Protein AF-A0A8H9GTX1-F1 (afdb_monomer_lite)

Organism: NCBI:txid1452751

Sequence (157 aa):
MTPTDLLTTLVTELGWNLAVWLPTLLISLLFIRAVLGVRVRELVTEIEQHQTAAIGAVFFWVSLGFSLLLSRTIATPVPTDGTWAEAFTWLAVAVVVTLLLFTLGVLVVFGTLARRQGEGVLRYIRREMREEHNLALSFIMGALFLVPAVVTYHVTL

Structure (mmCIF, N/CA/C/O backbone):
data_AF-A0A8H9GTX1-F1
#
_entry.id   AF-A0A8H9GTX1-F1
#
loop_
_atom_site.group_PDB
_atom_site.id
_atom_site.type_symbol
_atom_site.label_atom_id
_atom_site.label_alt_id
_atom_site.label_comp_id
_atom_site.label_asym_id
_atom_site.label_entity_id
_atom_site.label_seq_id
_atom_site.pdbx_PDB_ins_code
_atom_site.Cartn_x
_atom_site.Cartn_y
_atom_site.Cartn_z
_atom_site.occupancy
_atom_site.B_iso_or_equiv
_atom_site.auth_seq_id
_atom_site.auth_comp_id
_atom_site.auth_asym_id
_atom_site.auth_atom_id
_atom_site.pdbx_PDB_model_num
ATOM 1 N N . MET A 1 1 ? 11.555 -3.407 -27.983 1.00 55.78 1 MET A N 1
ATOM 2 C CA . MET A 1 1 ? 11.117 -4.439 -27.021 1.00 55.78 1 MET A CA 1
ATOM 3 C C . MET A 1 1 ? 10.374 -5.525 -27.762 1.00 55.78 1 MET A C 1
ATOM 5 O O . MET A 1 1 ? 9.420 -5.214 -28.469 1.00 55.78 1 MET A O 1
ATOM 9 N N . THR A 1 2 ? 10.806 -6.773 -27.624 1.00 66.50 2 THR A N 1
ATOM 10 C CA . THR A 1 2 ? 9.985 -7.912 -28.040 1.00 66.50 2 THR A CA 1
ATOM 11 C C . THR A 1 2 ? 8.939 -8.222 -26.955 1.00 66.50 2 THR A C 1
ATOM 13 O O . THR A 1 2 ? 9.139 -7.856 -25.796 1.00 66.50 2 THR A O 1
ATOM 16 N N . PRO A 1 3 ? 7.813 -8.883 -27.280 1.00 60.31 3 PRO A N 1
ATOM 17 C CA . PRO A 1 3 ? 6.807 -9.276 -26.284 1.00 60.31 3 PRO A CA 1
ATOM 18 C C . PRO A 1 3 ? 7.381 -10.155 -25.163 1.00 60.31 3 PRO A C 1
ATOM 20 O O . PRO A 1 3 ? 6.942 -10.085 -24.018 1.00 60.31 3 PRO A O 1
ATOM 23 N N . THR A 1 4 ? 8.389 -10.961 -25.497 1.00 67.50 4 THR A N 1
ATOM 24 C CA . THR A 1 4 ? 9.163 -11.789 -24.570 1.00 67.50 4 THR A CA 1
ATOM 25 C C . THR A 1 4 ? 9.941 -10.958 -23.555 1.00 67.50 4 THR A C 1
ATOM 27 O O . THR A 1 4 ? 9.898 -11.298 -22.378 1.00 67.50 4 THR A O 1
ATOM 30 N N . ASP A 1 5 ? 10.560 -9.849 -23.974 1.00 69.94 5 ASP A N 1
ATOM 31 C CA . ASP A 1 5 ? 11.280 -8.941 -23.064 1.00 69.94 5 ASP A CA 1
ATOM 32 C C . ASP A 1 5 ? 10.318 -8.256 -22.087 1.00 69.94 5 ASP A C 1
ATOM 34 O O . ASP A 1 5 ? 10.620 -8.071 -20.916 1.00 69.94 5 ASP A O 1
ATOM 38 N N . LEU A 1 6 ? 9.118 -7.911 -22.556 1.00 70.25 6 LEU A N 1
ATOM 39 C CA . LEU A 1 6 ? 8.107 -7.272 -21.717 1.00 70.25 6 LEU A CA 1
ATOM 40 C C . LEU A 1 6 ? 7.574 -8.241 -20.652 1.00 70.25 6 LEU A C 1
ATOM 42 O O . LEU A 1 6 ? 7.423 -7.869 -19.489 1.00 70.25 6 LEU A O 1
ATOM 46 N N . LEU A 1 7 ? 7.311 -9.495 -21.030 1.00 77.50 7 LEU A N 1
ATOM 47 C CA . LEU A 1 7 ? 6.831 -10.513 -20.097 1.00 77.50 7 LEU A CA 1
ATOM 48 C C . LEU A 1 7 ? 7.885 -10.861 -19.039 1.00 77.50 7 LEU A C 1
ATOM 50 O O . LEU A 1 7 ? 7.541 -10.984 -17.863 1.00 77.50 7 LEU A O 1
ATOM 54 N N . THR A 1 8 ? 9.159 -10.986 -19.420 1.00 78.94 8 THR A N 1
ATOM 55 C CA . THR A 1 8 ? 10.239 -11.234 -18.455 1.00 78.94 8 THR A CA 1
ATOM 56 C C . THR A 1 8 ? 10.420 -10.057 -17.500 1.00 78.94 8 THR A C 1
ATOM 58 O O . THR A 1 8 ? 10.555 -10.292 -16.297 1.00 78.94 8 THR A O 1
ATOM 61 N N . THR A 1 9 ? 10.329 -8.808 -17.976 1.00 75.69 9 THR A N 1
ATOM 62 C CA . THR A 1 9 ? 10.342 -7.618 -17.109 1.00 75.69 9 THR A CA 1
ATOM 63 C C . THR A 1 9 ? 9.185 -7.646 -16.113 1.00 75.69 9 THR A C 1
ATOM 65 O O . THR A 1 9 ? 9.425 -7.539 -14.916 1.00 75.69 9 THR A O 1
ATOM 68 N N . LEU A 1 10 ? 7.945 -7.879 -16.558 1.00 77.44 10 LEU A N 1
ATOM 69 C CA . LEU A 1 10 ? 6.784 -7.913 -15.657 1.00 77.44 10 LEU A CA 1
ATOM 70 C C . LEU A 1 10 ? 6.889 -9.002 -14.580 1.00 77.44 10 LEU A C 1
ATOM 72 O O . LEU A 1 10 ? 6.546 -8.763 -13.423 1.00 77.44 10 LEU A O 1
ATOM 76 N N . VAL A 1 11 ? 7.362 -10.198 -14.943 1.00 82.81 11 VAL A N 1
ATOM 77 C CA . VAL A 1 11 ? 7.564 -11.293 -13.980 1.00 82.81 11 VAL A CA 1
ATOM 78 C C . VAL A 1 11 ? 8.671 -10.947 -12.983 1.00 82.81 11 VAL A C 1
ATOM 80 O O . VAL A 1 11 ? 8.527 -11.227 -11.793 1.00 82.81 11 VAL A O 1
ATOM 83 N N . THR A 1 12 ? 9.745 -10.308 -13.448 1.00 82.00 12 THR A N 1
ATOM 84 C CA . THR A 1 12 ? 10.863 -9.870 -12.599 1.00 82.00 12 THR A CA 1
ATOM 85 C C . THR A 1 12 ? 10.414 -8.797 -11.610 1.00 82.00 12 THR A C 1
ATOM 87 O O . THR A 1 12 ? 10.668 -8.922 -10.413 1.00 82.00 12 THR A O 1
ATOM 90 N N . GLU A 1 13 ? 9.664 -7.802 -12.082 1.00 80.56 13 GLU A N 1
ATOM 91 C CA . GLU A 1 13 ? 9.063 -6.752 -11.255 1.00 80.56 13 GLU A CA 1
ATOM 92 C C . GLU A 1 13 ? 8.147 -7.329 -10.181 1.00 80.56 13 GLU A C 1
ATOM 94 O O . GLU A 1 13 ? 8.272 -7.005 -8.999 1.00 80.56 13 GLU A O 1
ATOM 99 N N . LEU A 1 14 ? 7.249 -8.237 -10.569 1.00 84.50 14 LEU A N 1
ATOM 100 C CA . LEU A 1 14 ? 6.346 -8.890 -9.629 1.00 84.50 14 LEU A CA 1
ATOM 101 C C . LEU A 1 14 ? 7.121 -9.705 -8.586 1.00 84.50 14 LEU A C 1
ATOM 103 O O . LEU A 1 14 ? 6.805 -9.637 -7.398 1.00 84.50 14 LEU A O 1
ATOM 107 N N . GLY A 1 15 ? 8.143 -10.447 -9.018 1.00 85.81 15 GLY A N 1
ATOM 108 C CA . GLY A 1 15 ? 9.003 -11.238 -8.141 1.00 85.81 15 GLY A CA 1
ATOM 109 C C . GLY A 1 15 ? 9.692 -10.382 -7.081 1.00 85.81 15 GLY A C 1
ATOM 110 O O . GLY A 1 15 ? 9.609 -10.698 -5.893 1.00 85.81 15 GLY A O 1
ATOM 111 N N . TRP A 1 16 ? 10.300 -9.264 -7.483 1.00 84.69 16 TRP A N 1
ATOM 112 C CA . TRP A 1 16 ? 10.975 -8.354 -6.555 1.00 84.69 16 TRP A CA 1
ATOM 113 C C . TRP A 1 16 ? 10.010 -7.620 -5.627 1.00 84.69 16 TRP A C 1
ATOM 115 O O . TRP A 1 16 ? 10.271 -7.518 -4.428 1.00 84.69 16 TRP A O 1
ATOM 125 N N . ASN A 1 17 ? 8.863 -7.173 -6.137 1.00 87.31 17 ASN A N 1
ATOM 126 C CA . ASN A 1 17 ? 7.834 -6.550 -5.308 1.00 87.31 17 ASN A CA 1
ATOM 127 C C . ASN A 1 17 ? 7.312 -7.512 -4.237 1.00 87.31 17 ASN A C 1
ATOM 129 O O . ASN A 1 17 ? 7.214 -7.141 -3.068 1.00 87.31 17 ASN A O 1
ATOM 133 N N . LEU A 1 18 ? 7.052 -8.773 -4.597 1.00 87.31 18 LEU A N 1
ATOM 134 C CA . LEU A 1 18 ? 6.673 -9.811 -3.636 1.00 87.31 18 LEU A CA 1
ATOM 135 C C . LEU A 1 18 ? 7.800 -10.113 -2.641 1.00 87.31 18 LEU A C 1
ATOM 137 O O . LEU A 1 18 ? 7.524 -10.295 -1.453 1.00 87.31 18 LEU A O 1
ATOM 141 N N . ALA A 1 19 ? 9.056 -10.117 -3.096 1.00 86.81 19 ALA A N 1
ATOM 142 C CA . ALA A 1 19 ? 10.223 -10.304 -2.240 1.00 86.81 19 ALA A CA 1
ATOM 143 C C . ALA A 1 19 ? 10.410 -9.171 -1.218 1.00 86.81 19 ALA A C 1
ATOM 145 O O . ALA A 1 19 ? 10.997 -9.413 -0.169 1.00 86.81 19 ALA A O 1
ATOM 146 N N . VAL A 1 20 ? 9.886 -7.966 -1.470 1.00 86.94 20 VAL A N 1
ATOM 147 C CA . VAL A 1 20 ? 9.851 -6.867 -0.488 1.00 86.94 20 VAL A CA 1
ATOM 148 C C . VAL A 1 20 ? 8.587 -6.926 0.375 1.00 86.94 20 VAL A C 1
ATOM 150 O O . VAL A 1 20 ? 8.659 -6.813 1.603 1.00 86.94 20 VAL A O 1
ATOM 153 N N . TRP A 1 21 ? 7.415 -7.119 -0.235 1.00 89.19 21 TRP A N 1
ATOM 154 C CA . TRP A 1 21 ? 6.133 -7.106 0.471 1.00 89.19 21 TRP A CA 1
ATOM 155 C C . TRP A 1 21 ? 5.982 -8.250 1.467 1.00 89.19 21 TRP A C 1
ATOM 157 O O . TRP A 1 21 ? 5.459 -8.026 2.558 1.00 89.19 21 TRP A O 1
ATOM 167 N N . LEU A 1 22 ? 6.442 -9.458 1.135 1.00 90.88 22 LEU A N 1
ATOM 168 C CA . LEU A 1 22 ? 6.277 -10.609 2.018 1.00 90.88 22 LEU A CA 1
ATOM 169 C C . LEU A 1 22 ? 7.089 -10.458 3.320 1.00 90.88 22 LEU A C 1
ATOM 171 O O . LEU A 1 22 ? 6.483 -10.559 4.391 1.00 90.88 22 LEU A O 1
ATOM 175 N N . PRO A 1 23 ? 8.400 -10.144 3.297 1.00 90.12 23 PRO A N 1
ATOM 176 C CA . PRO A 1 23 ? 9.141 -9.837 4.519 1.00 90.12 23 PRO A CA 1
ATOM 177 C C . PRO A 1 23 ? 8.577 -8.630 5.261 1.00 90.12 23 PRO A C 1
ATOM 179 O O . PRO A 1 23 ? 8.493 -8.668 6.487 1.00 90.12 23 PRO A O 1
ATOM 182 N N . THR A 1 24 ? 8.134 -7.595 4.536 1.00 92.25 24 THR A N 1
ATOM 183 C CA . THR A 1 24 ? 7.493 -6.425 5.148 1.00 92.25 24 THR A CA 1
ATOM 184 C C . THR A 1 24 ? 6.286 -6.840 5.975 1.00 92.25 24 THR A C 1
ATOM 186 O O . THR A 1 24 ? 6.221 -6.536 7.162 1.00 92.25 24 THR A O 1
ATOM 189 N N . LEU A 1 25 ? 5.364 -7.605 5.387 1.00 92.31 25 LEU A N 1
ATOM 190 C CA . LEU A 1 25 ? 4.184 -8.110 6.079 1.00 92.31 25 LEU A CA 1
ATOM 191 C C . LEU A 1 25 ? 4.580 -8.925 7.317 1.00 92.31 25 LEU A C 1
ATOM 193 O O . LEU A 1 25 ? 4.087 -8.660 8.410 1.00 92.31 25 LEU A O 1
ATOM 197 N N . LEU A 1 26 ? 5.484 -9.895 7.166 1.00 94.12 26 LEU A N 1
ATOM 198 C CA . LEU A 1 26 ? 5.867 -10.798 8.253 1.00 94.12 26 LEU A CA 1
ATOM 199 C C . LEU A 1 26 ? 6.541 -10.061 9.417 1.00 94.12 26 LEU A C 1
ATOM 201 O O . LEU A 1 26 ? 6.164 -10.275 10.572 1.00 94.12 26 LEU A O 1
ATOM 205 N N . ILE A 1 27 ? 7.500 -9.177 9.130 1.00 94.50 27 ILE A N 1
ATOM 206 C CA . ILE A 1 27 ? 8.205 -8.412 10.164 1.00 94.50 27 ILE A CA 1
ATOM 207 C C . ILE A 1 27 ? 7.281 -7.385 10.809 1.00 94.50 27 ILE A C 1
ATOM 209 O O . ILE A 1 27 ? 7.292 -7.271 12.032 1.00 94.50 27 ILE A O 1
ATOM 213 N N . SER A 1 28 ? 6.448 -6.680 10.041 1.00 94.56 28 SER A N 1
ATOM 214 C CA . SER A 1 28 ? 5.481 -5.743 10.615 1.00 94.56 28 SER A CA 1
ATOM 215 C C . SER A 1 28 ? 4.518 -6.455 11.562 1.00 94.56 28 SER A C 1
ATOM 217 O O . SER A 1 28 ? 4.329 -5.996 12.685 1.00 94.56 28 SER A O 1
ATOM 219 N N . LEU A 1 29 ? 3.969 -7.610 11.170 1.00 95.12 29 LEU A N 1
ATOM 220 C CA . LEU A 1 29 ? 3.089 -8.402 12.035 1.00 95.12 29 LEU A CA 1
ATOM 221 C C . LEU A 1 29 ? 3.806 -8.893 13.298 1.00 95.12 29 LEU A C 1
ATOM 223 O O . LEU A 1 29 ? 3.233 -8.840 14.389 1.00 95.12 29 LEU A O 1
ATOM 227 N N . LEU A 1 30 ? 5.054 -9.352 13.166 1.00 94.88 30 LEU A N 1
ATOM 228 C CA . LEU A 1 30 ? 5.874 -9.760 14.304 1.00 94.88 30 LEU A CA 1
ATOM 229 C C . LEU A 1 30 ? 6.116 -8.586 15.257 1.00 94.88 30 LEU A C 1
ATOM 231 O O . LEU A 1 30 ? 5.925 -8.737 16.461 1.00 94.88 30 LEU A O 1
ATOM 235 N N . PHE A 1 31 ? 6.491 -7.423 14.725 1.00 94.44 31 PHE A N 1
ATOM 236 C CA . PHE A 1 31 ? 6.755 -6.217 15.501 1.00 94.44 31 PHE A CA 1
ATOM 237 C C . PHE A 1 31 ? 5.497 -5.724 16.214 1.00 94.44 31 PHE A C 1
ATOM 239 O O . PHE A 1 31 ? 5.529 -5.484 17.417 1.00 94.44 31 PHE A O 1
ATOM 246 N N . ILE A 1 32 ? 4.366 -5.636 15.510 1.00 94.75 32 ILE A N 1
ATOM 247 C CA . ILE A 1 32 ? 3.085 -5.223 16.096 1.00 94.75 32 ILE A CA 1
ATOM 248 C C . ILE A 1 32 ? 2.700 -6.165 17.242 1.00 94.75 32 ILE A C 1
ATOM 250 O O . ILE A 1 32 ? 2.327 -5.709 18.321 1.00 94.75 32 ILE A O 1
ATOM 254 N N . ARG A 1 33 ? 2.868 -7.478 17.059 1.00 94.62 33 ARG A N 1
ATOM 255 C CA . ARG A 1 33 ? 2.593 -8.451 18.118 1.00 94.62 33 ARG A CA 1
ATOM 256 C C . ARG A 1 33 ? 3.557 -8.325 19.299 1.00 94.62 33 ARG A C 1
ATOM 258 O O . ARG A 1 33 ? 3.117 -8.395 20.441 1.00 94.62 33 ARG A O 1
ATOM 265 N N . ALA A 1 34 ? 4.855 -8.220 19.034 1.00 93.75 34 ALA A N 1
ATOM 266 C CA . ALA A 1 34 ? 5.889 -8.266 20.064 1.00 93.75 34 ALA A CA 1
ATOM 267 C C . ALA A 1 34 ? 5.999 -6.956 20.855 1.00 93.75 34 ALA A C 1
ATOM 269 O O . ALA A 1 34 ? 6.240 -6.992 22.056 1.00 93.75 34 ALA A O 1
ATOM 270 N N . VAL A 1 35 ? 5.826 -5.816 20.183 1.00 94.50 35 VAL A N 1
ATOM 271 C CA . VAL A 1 35 ? 6.060 -4.481 20.749 1.00 94.50 35 VAL A CA 1
ATOM 272 C C . VAL A 1 35 ? 4.754 -3.801 21.138 1.00 94.50 35 VAL A C 1
ATOM 274 O O . VAL A 1 35 ? 4.665 -3.242 22.225 1.00 94.50 35 VAL A O 1
ATOM 277 N N . LEU A 1 36 ? 3.732 -3.861 20.278 1.00 91.31 36 LEU A N 1
ATOM 278 C CA . LEU A 1 36 ? 2.440 -3.217 20.549 1.00 91.31 36 LEU A CA 1
ATOM 279 C C . LEU A 1 36 ? 1.455 -4.153 21.266 1.00 91.31 36 LEU A C 1
ATOM 281 O O . LEU A 1 36 ? 0.406 -3.707 21.713 1.00 91.31 36 LEU A O 1
ATOM 285 N N . GLY A 1 37 ? 1.767 -5.450 21.371 1.00 92.69 37 GLY A N 1
ATOM 286 C CA . GLY A 1 37 ? 0.917 -6.440 22.039 1.00 92.69 37 GLY A CA 1
ATOM 287 C C . GLY A 1 37 ? -0.374 -6.787 21.289 1.00 92.69 37 GLY A C 1
ATOM 288 O O . GLY A 1 37 ? -1.178 -7.571 21.793 1.00 92.69 37 GLY A O 1
ATOM 289 N N . VAL A 1 38 ? -0.573 -6.250 20.082 1.00 92.69 38 VAL A N 1
ATOM 290 C CA . VAL A 1 38 ? -1.804 -6.419 19.300 1.00 92.69 38 VAL A CA 1
ATOM 291 C C . VAL A 1 38 ? -1.800 -7.775 18.601 1.00 92.69 38 VAL A C 1
ATOM 293 O O . VAL A 1 38 ? -0.851 -8.149 17.902 1.00 92.69 38 VAL A O 1
ATOM 296 N N . ARG A 1 39 ? -2.885 -8.540 18.755 1.00 91.38 39 ARG A N 1
ATOM 297 C CA . ARG A 1 39 ? -3.026 -9.829 18.067 1.00 91.38 39 ARG A CA 1
ATOM 298 C C . ARG A 1 39 ? -3.444 -9.618 16.618 1.00 91.38 39 ARG A C 1
ATOM 300 O O . ARG A 1 39 ? -4.222 -8.731 16.297 1.00 91.38 39 ARG A O 1
ATOM 307 N N . VAL A 1 40 ? -3.046 -10.538 15.738 1.00 86.50 40 VAL A N 1
ATOM 308 C CA . VAL A 1 40 ? -3.416 -10.486 14.307 1.00 86.50 40 VAL A CA 1
ATOM 309 C C . VAL A 1 40 ? -4.936 -10.440 14.091 1.00 86.50 40 VAL A C 1
ATOM 311 O O . VAL A 1 40 ? -5.414 -9.823 13.146 1.00 86.50 40 VAL A O 1
ATOM 314 N N . ARG A 1 41 ? -5.711 -11.064 14.988 1.00 88.50 41 ARG A N 1
ATOM 315 C CA . ARG A 1 41 ? -7.182 -11.048 14.938 1.00 88.50 41 ARG A CA 1
ATOM 316 C C . ARG A 1 41 ? -7.781 -9.674 15.259 1.00 88.50 41 ARG A C 1
ATOM 318 O O . ARG A 1 41 ? -8.859 -9.375 14.763 1.00 88.50 41 ARG A O 1
ATOM 325 N N . GLU A 1 42 ? -7.082 -8.871 16.056 1.00 91.31 42 GLU A N 1
ATOM 326 C CA . GLU A 1 42 ? -7.501 -7.539 16.513 1.00 91.31 42 GLU A CA 1
ATOM 327 C C . GLU A 1 42 ? -6.986 -6.426 15.591 1.00 91.31 42 GLU A C 1
ATOM 329 O O . GLU A 1 42 ? -7.511 -5.323 15.635 1.00 91.31 42 GLU A O 1
ATOM 334 N N . LEU A 1 43 ? -6.022 -6.711 14.703 1.00 88.75 43 LEU A N 1
ATOM 335 C CA . LEU A 1 43 ? -5.430 -5.725 13.787 1.00 88.75 43 LEU A CA 1
ATOM 336 C C . LEU A 1 43 ? -6.461 -4.899 13.024 1.00 88.75 43 LEU A C 1
ATOM 338 O O . LEU A 1 43 ? -6.297 -3.696 12.895 1.00 88.75 43 LEU A O 1
ATOM 342 N N . VAL A 1 44 ? -7.506 -5.538 12.500 1.00 89.31 44 VAL A N 1
ATOM 343 C CA . VAL A 1 44 ? -8.525 -4.814 11.730 1.00 89.31 44 VAL A CA 1
ATOM 344 C C . VAL A 1 44 ? -9.330 -3.886 12.630 1.00 89.31 44 VAL A C 1
ATOM 346 O O . VAL A 1 44 ? -9.575 -2.751 12.249 1.00 89.31 44 VAL A O 1
ATOM 349 N N . THR A 1 45 ? -9.673 -4.331 13.837 1.00 90.25 45 THR A N 1
ATOM 350 C CA . THR A 1 45 ? -10.329 -3.490 14.843 1.00 90.25 45 THR A CA 1
ATOM 351 C C . THR A 1 45 ? -9.448 -2.298 15.209 1.00 90.25 45 THR A C 1
ATOM 353 O O . THR A 1 45 ? -9.921 -1.169 15.235 1.00 90.25 45 THR A O 1
ATOM 356 N N . GLU A 1 46 ? -8.154 -2.526 15.421 1.00 91.75 46 GLU A N 1
ATOM 357 C CA . GLU A 1 46 ? -7.204 -1.458 15.727 1.00 91.75 46 GLU A CA 1
ATOM 358 C C . GLU A 1 46 ? -7.011 -0.470 14.570 1.00 91.75 46 GLU A C 1
ATOM 360 O O . GLU A 1 46 ? -6.858 0.726 14.799 1.00 91.75 46 GLU A O 1
ATOM 365 N N . ILE A 1 47 ? -7.015 -0.953 13.326 1.00 88.81 47 ILE A N 1
ATOM 366 C CA . ILE A 1 47 ? -6.861 -0.111 12.136 1.00 88.81 47 ILE A CA 1
ATOM 367 C C . ILE A 1 47 ? -8.137 0.687 11.867 1.00 88.81 47 ILE A C 1
ATOM 369 O O . ILE A 1 47 ? -8.032 1.875 11.603 1.00 88.81 47 ILE A O 1
ATOM 373 N N . GLU A 1 48 ? -9.319 0.073 11.920 1.00 87.06 48 GLU A N 1
ATOM 374 C CA . GLU A 1 48 ? -10.581 0.725 11.534 1.00 87.06 48 GLU A CA 1
ATOM 375 C C . GLU A 1 48 ? -11.233 1.486 12.693 1.00 87.06 48 GLU A C 1
ATOM 377 O O . GLU A 1 48 ? -11.645 2.624 12.526 1.00 87.06 48 GLU A O 1
ATOM 382 N N . GLN A 1 49 ? -11.327 0.881 13.880 1.00 87.38 49 GLN A N 1
ATOM 383 C CA . GLN A 1 49 ? -12.107 1.444 14.991 1.00 87.38 49 GLN A CA 1
ATOM 384 C C . GLN A 1 49 ? -11.266 2.338 15.897 1.00 87.38 49 GLN A C 1
ATOM 386 O O . GLN A 1 49 ? -11.711 3.413 16.289 1.00 87.38 49 GLN A O 1
ATOM 391 N N . HIS A 1 50 ? -10.054 1.896 16.239 1.00 88.75 50 HIS A N 1
ATOM 392 C CA . HIS 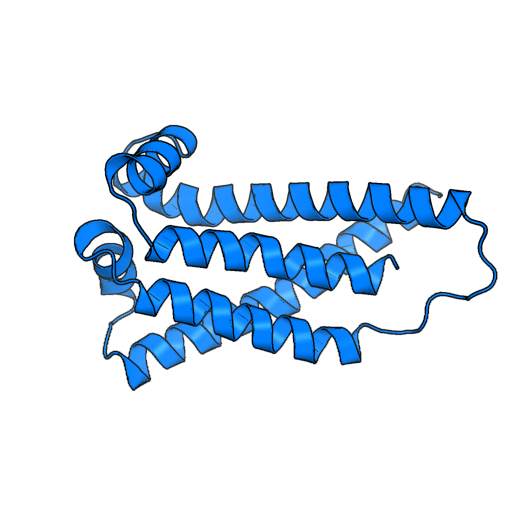A 1 50 ? -9.141 2.682 17.075 1.00 88.75 50 HIS A CA 1
ATOM 393 C C . HIS A 1 50 ? -8.232 3.601 16.255 1.00 88.75 50 HIS A C 1
ATOM 395 O O . HIS A 1 50 ? -7.593 4.487 16.820 1.00 88.75 50 HIS A O 1
ATOM 401 N N . GLN A 1 51 ? -8.189 3.405 14.930 1.00 88.81 51 GLN A N 1
ATOM 402 C CA . GLN A 1 51 ? -7.398 4.201 13.990 1.00 88.81 51 GLN A CA 1
ATOM 403 C C . GLN A 1 51 ? -5.936 4.336 14.432 1.00 88.81 51 GLN A C 1
ATOM 405 O O . GLN A 1 51 ? -5.302 5.387 14.299 1.00 88.81 51 GLN A O 1
ATOM 410 N N . THR A 1 52 ? -5.389 3.250 14.985 1.00 91.00 52 THR A N 1
ATOM 411 C CA . THR A 1 52 ? -4.092 3.236 15.656 1.00 91.00 52 THR A CA 1
ATOM 412 C C . THR A 1 52 ? -2.972 3.482 14.645 1.00 91.00 52 THR A C 1
ATOM 414 O O . THR A 1 52 ? -2.438 2.560 14.023 1.00 91.00 52 THR A O 1
ATOM 417 N N . ALA A 1 53 ? -2.575 4.750 14.497 1.00 91.69 53 ALA A N 1
ATOM 418 C CA . ALA A 1 53 ? -1.594 5.203 13.508 1.00 91.69 53 ALA A CA 1
ATOM 419 C C . ALA A 1 53 ? -0.253 4.457 13.599 1.00 91.69 53 ALA A C 1
ATOM 421 O O . ALA A 1 53 ? 0.401 4.235 12.580 1.00 91.69 53 ALA A O 1
ATOM 422 N N . ALA A 1 54 ? 0.129 4.015 14.802 1.00 92.44 54 ALA A N 1
ATOM 423 C CA . ALA A 1 54 ? 1.336 3.228 15.035 1.00 92.44 54 ALA A CA 1
ATOM 424 C C . ALA A 1 54 ? 1.370 1.935 14.203 1.00 92.44 54 ALA A C 1
ATOM 426 O O . ALA A 1 54 ? 2.427 1.565 13.699 1.00 92.44 54 ALA A O 1
ATOM 427 N N . ILE A 1 55 ? 0.226 1.273 13.997 1.00 93.19 55 ILE A N 1
ATOM 428 C CA . ILE A 1 55 ? 0.149 0.041 13.201 1.00 93.19 55 ILE A CA 1
ATOM 429 C C . ILE A 1 55 ? 0.471 0.337 11.739 1.00 93.19 55 ILE A C 1
ATOM 431 O O . ILE A 1 55 ? 1.319 -0.330 11.146 1.00 93.19 55 ILE A O 1
ATOM 435 N N . GLY A 1 56 ? -0.152 1.374 11.173 1.00 92.19 56 GLY A N 1
ATOM 436 C CA . GLY A 1 56 ? 0.149 1.809 9.812 1.00 92.19 56 GLY A CA 1
ATOM 437 C C . GLY A 1 56 ? 1.600 2.261 9.657 1.00 92.19 56 GLY A C 1
ATOM 438 O O . GLY A 1 56 ? 2.271 1.870 8.702 1.00 92.19 56 GLY A O 1
ATOM 439 N N . ALA A 1 57 ? 2.119 3.014 10.630 1.00 94.25 57 ALA A N 1
ATOM 440 C CA . ALA A 1 57 ? 3.503 3.473 10.636 1.00 94.25 57 ALA A CA 1
ATOM 441 C C . ALA A 1 57 ? 4.502 2.305 10.640 1.00 94.25 57 ALA A C 1
ATOM 443 O O . ALA A 1 57 ? 5.513 2.376 9.946 1.00 94.25 57 ALA A O 1
ATOM 444 N N . VAL A 1 58 ? 4.224 1.210 11.357 1.00 95.12 58 VAL A N 1
ATOM 445 C CA . VAL A 1 58 ? 5.082 0.013 11.330 1.00 95.12 58 VAL A CA 1
ATOM 446 C C . VAL A 1 58 ? 5.138 -0.597 9.928 1.00 95.12 58 VAL A C 1
ATOM 448 O O . VAL A 1 58 ? 6.228 -0.927 9.465 1.00 95.12 58 VAL A O 1
ATOM 451 N N . PHE A 1 59 ? 4.008 -0.721 9.224 1.00 94.69 59 PHE A N 1
ATOM 452 C CA . PHE A 1 59 ? 4.020 -1.182 7.828 1.00 94.69 59 PHE A CA 1
ATOM 453 C C . PHE A 1 59 ? 4.837 -0.250 6.934 1.00 94.69 59 PHE A C 1
ATOM 455 O O . PHE A 1 59 ? 5.674 -0.715 6.163 1.00 94.69 59 PHE A O 1
ATOM 462 N N . PHE A 1 60 ? 4.651 1.060 7.086 1.00 95.00 60 PHE A N 1
ATOM 463 C CA . PHE A 1 60 ? 5.384 2.057 6.317 1.00 95.00 60 PHE A CA 1
ATOM 464 C C . PHE A 1 60 ? 6.898 1.978 6.549 1.00 95.00 60 PHE A C 1
ATOM 466 O O . PHE A 1 60 ? 7.657 1.795 5.597 1.00 95.00 60 PHE A O 1
ATOM 473 N N . TRP A 1 61 ? 7.355 2.037 7.799 1.00 95.38 61 TRP A N 1
ATOM 474 C CA . TRP A 1 61 ? 8.784 2.052 8.120 1.00 95.38 61 TRP A CA 1
ATOM 475 C C . TRP A 1 61 ? 9.496 0.752 7.770 1.00 95.38 61 TRP A C 1
ATOM 477 O O . TRP A 1 61 ? 10.610 0.788 7.250 1.00 95.38 61 TRP A O 1
ATOM 487 N N . VAL A 1 62 ? 8.853 -0.393 8.005 1.00 93.50 62 VAL A N 1
ATOM 488 C CA . VAL A 1 62 ? 9.413 -1.689 7.608 1.00 93.50 62 VAL A CA 1
ATOM 489 C C . VAL A 1 62 ? 9.498 -1.779 6.082 1.00 93.50 62 VAL A C 1
ATOM 491 O O . VAL A 1 62 ? 10.540 -2.182 5.565 1.00 93.50 62 VAL A O 1
ATOM 494 N N . SER A 1 63 ? 8.462 -1.334 5.358 1.00 93.19 63 SER A N 1
ATOM 495 C CA . SER A 1 63 ? 8.476 -1.320 3.889 1.00 93.19 63 SER A CA 1
ATOM 496 C C . SER A 1 63 ? 9.589 -0.433 3.333 1.00 93.19 63 SER A C 1
ATOM 498 O O . SER A 1 63 ? 10.294 -0.843 2.412 1.00 93.19 63 SER A O 1
ATOM 500 N N . LEU A 1 64 ? 9.810 0.742 3.931 1.00 91.31 64 LEU A N 1
ATOM 501 C CA . LEU A 1 64 ? 10.889 1.649 3.554 1.00 91.31 64 LEU A CA 1
ATOM 502 C C . LEU A 1 64 ? 12.253 1.019 3.832 1.00 91.31 64 LEU A C 1
ATOM 504 O O . LEU A 1 64 ? 13.111 1.018 2.955 1.00 91.31 64 LEU A O 1
ATOM 508 N N . GLY A 1 65 ? 12.437 0.440 5.021 1.00 90.50 65 GLY A N 1
ATOM 509 C CA . GLY A 1 65 ? 13.670 -0.244 5.398 1.00 90.50 65 GLY A CA 1
ATOM 510 C C . GLY A 1 65 ? 14.035 -1.355 4.416 1.00 90.50 65 GLY A C 1
ATOM 511 O O . GLY A 1 65 ? 15.149 -1.371 3.898 1.00 90.50 65 GLY A O 1
ATOM 512 N N . PHE A 1 66 ? 13.089 -2.243 4.096 1.00 88.88 66 PHE A N 1
ATOM 513 C CA . PHE A 1 66 ? 13.325 -3.305 3.117 1.00 88.88 66 PHE A CA 1
ATOM 514 C C . PHE A 1 66 ? 13.534 -2.780 1.705 1.00 88.88 66 PHE A C 1
ATOM 516 O O . PHE A 1 66 ? 14.428 -3.270 1.025 1.00 88.88 66 PHE A O 1
ATOM 523 N N . SER A 1 67 ? 12.774 -1.774 1.276 1.00 85.44 67 SER A N 1
ATOM 524 C CA . SER A 1 67 ? 12.945 -1.177 -0.052 1.00 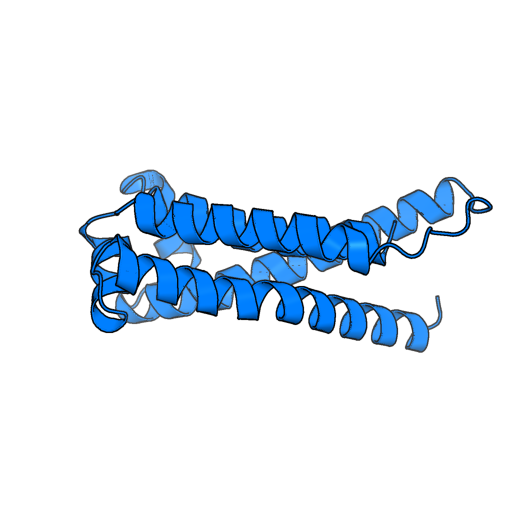85.44 67 SER A CA 1
ATOM 525 C C . SER A 1 67 ? 14.345 -0.577 -0.221 1.00 85.44 67 SER A C 1
ATOM 527 O O . SER A 1 67 ? 14.972 -0.771 -1.256 1.00 85.44 67 SER A O 1
ATOM 529 N N . LEU A 1 68 ? 14.877 0.090 0.811 1.00 83.00 68 LEU A N 1
ATOM 530 C CA . LEU A 1 68 ? 16.232 0.661 0.811 1.00 83.00 68 LEU A CA 1
ATOM 531 C C . LEU A 1 68 ? 17.348 -0.385 0.960 1.00 83.00 68 LEU A C 1
ATOM 533 O O . LEU A 1 68 ? 18.476 -0.156 0.528 1.00 83.00 68 LEU A O 1
ATOM 537 N N . LEU A 1 69 ? 17.073 -1.510 1.619 1.00 82.19 69 LEU A N 1
ATOM 538 C CA . LEU A 1 69 ? 18.025 -2.616 1.713 1.00 82.19 69 LEU A CA 1
ATOM 539 C C . LEU A 1 69 ? 18.089 -3.389 0.395 1.00 82.19 69 LEU A C 1
ATOM 541 O O . LEU A 1 69 ? 19.183 -3.656 -0.098 1.00 82.19 69 LEU A O 1
ATOM 545 N N . LEU A 1 70 ? 16.930 -3.710 -0.187 1.00 74.25 70 LEU A N 1
ATOM 546 C CA . LEU A 1 70 ? 16.847 -4.450 -1.441 1.00 74.25 70 LEU A CA 1
ATOM 547 C C . LEU A 1 70 ? 17.248 -3.604 -2.647 1.00 74.25 70 LEU A C 1
ATOM 549 O O . LEU A 1 70 ? 17.790 -4.158 -3.599 1.00 74.25 70 LEU A O 1
ATOM 553 N N . SER A 1 71 ? 17.077 -2.281 -2.614 1.00 67.75 71 SER A N 1
ATOM 554 C CA . SER A 1 71 ? 17.585 -1.418 -3.687 1.00 67.75 71 SER A CA 1
ATOM 555 C C . SER A 1 71 ? 19.080 -1.629 -3.940 1.00 67.75 71 SER A C 1
ATOM 557 O O . SER A 1 71 ? 19.514 -1.701 -5.087 1.00 67.75 71 SER A O 1
ATOM 559 N N . ARG A 1 72 ? 19.867 -1.849 -2.878 1.00 65.50 72 ARG A N 1
ATOM 560 C CA . ARG A 1 72 ? 21.303 -2.157 -2.982 1.00 65.50 72 ARG A CA 1
ATOM 561 C C . ARG A 1 72 ? 21.595 -3.530 -3.582 1.00 65.50 72 ARG A C 1
ATOM 563 O O . ARG A 1 72 ? 22.688 -3.729 -4.094 1.00 65.50 72 ARG A O 1
ATOM 570 N N . THR A 1 73 ? 20.664 -4.476 -3.482 1.00 67.56 73 THR A N 1
ATOM 571 C CA . THR A 1 73 ? 20.825 -5.835 -4.023 1.00 67.56 73 THR A CA 1
ATOM 572 C C . THR A 1 73 ? 20.288 -5.977 -5.443 1.00 67.56 73 THR A C 1
ATOM 574 O O . THR A 1 73 ? 20.756 -6.839 -6.177 1.00 67.56 73 THR A O 1
ATOM 577 N N . ILE A 1 74 ? 19.307 -5.149 -5.818 1.00 64.31 74 ILE A N 1
ATOM 578 C CA . ILE A 1 74 ? 18.682 -5.131 -7.148 1.00 64.31 74 ILE A CA 1
ATOM 579 C C . ILE A 1 74 ? 19.555 -4.362 -8.147 1.00 64.31 74 ILE A C 1
ATOM 581 O O . ILE A 1 74 ? 19.571 -4.708 -9.324 1.00 64.31 74 ILE A O 1
ATOM 585 N N . ALA A 1 75 ? 20.310 -3.359 -7.684 1.00 55.66 75 ALA A N 1
ATOM 586 C CA . ALA A 1 75 ? 21.140 -2.512 -8.531 1.00 55.66 75 ALA A CA 1
ATOM 587 C C . ALA A 1 75 ? 22.314 -3.275 -9.176 1.00 55.66 75 ALA A C 1
ATOM 589 O O . ALA A 1 75 ? 23.449 -3.240 -8.698 1.00 55.66 75 ALA A O 1
ATOM 590 N N . THR A 1 76 ? 22.071 -3.914 -10.316 1.00 54.44 76 THR A N 1
ATOM 591 C CA . THR A 1 76 ? 23.074 -3.952 -11.381 1.00 54.44 76 THR A CA 1
ATOM 592 C C . THR A 1 76 ? 22.989 -2.627 -12.136 1.00 54.44 76 THR A C 1
ATOM 594 O O . THR A 1 76 ? 21.891 -2.274 -12.560 1.00 54.44 76 THR A O 1
ATOM 597 N N . PRO A 1 77 ? 24.092 -1.875 -12.293 1.00 51.78 77 PRO A N 1
ATOM 598 C CA . PRO A 1 77 ? 24.052 -0.578 -12.958 1.00 51.78 77 PRO A CA 1
ATOM 599 C C . PRO A 1 77 ? 23.500 -0.727 -14.379 1.00 51.78 77 PRO A C 1
ATOM 601 O O . PRO A 1 77 ? 23.983 -1.563 -15.147 1.00 51.78 77 PRO A O 1
ATOM 604 N N . VAL A 1 78 ? 22.498 0.087 -14.720 1.00 55.22 78 VAL A N 1
ATOM 605 C CA . VAL A 1 78 ? 22.022 0.219 -16.098 1.00 55.22 78 VAL A CA 1
ATOM 606 C C . VAL A 1 78 ? 23.195 0.683 -16.970 1.00 55.22 78 VAL A C 1
ATOM 608 O O . VAL A 1 78 ? 23.953 1.565 -16.551 1.00 55.22 78 VAL A O 1
ATOM 611 N N . PRO A 1 79 ? 23.402 0.088 -18.160 1.00 55.62 79 PRO A N 1
ATOM 612 C CA . PRO A 1 79 ? 24.452 0.526 -19.068 1.00 55.62 79 PRO A CA 1
ATOM 613 C C . PRO A 1 79 ? 24.289 2.019 -19.381 1.00 55.62 79 PRO A C 1
ATOM 615 O O . PRO A 1 79 ? 23.257 2.459 -19.881 1.00 55.62 79 PRO A O 1
ATOM 618 N N . THR A 1 80 ? 25.333 2.792 -19.088 1.00 58.84 80 THR A N 1
ATOM 619 C CA . THR A 1 80 ? 25.412 4.261 -19.213 1.00 58.84 80 THR A CA 1
ATOM 620 C C . THR A 1 80 ? 25.326 4.790 -20.644 1.00 58.84 80 THR A C 1
ATOM 622 O O . THR A 1 80 ? 25.354 6.000 -20.853 1.00 58.84 80 THR A O 1
ATOM 625 N N . ASP A 1 81 ? 25.205 3.901 -21.626 1.00 65.38 81 ASP A N 1
ATOM 626 C CA . ASP A 1 81 ? 25.403 4.210 -23.041 1.00 65.38 81 ASP A CA 1
ATOM 627 C C . ASP A 1 81 ? 24.070 4.409 -23.797 1.00 65.38 81 ASP A C 1
ATOM 629 O O . ASP A 1 81 ? 24.040 4.422 -25.027 1.00 65.38 81 ASP A O 1
ATOM 633 N N . GLY A 1 82 ? 22.957 4.562 -23.069 1.00 67.88 82 GLY A N 1
ATOM 634 C CA . GLY A 1 82 ? 21.616 4.766 -23.624 1.00 67.88 82 GLY A CA 1
ATOM 635 C C . GLY A 1 82 ? 21.297 6.220 -23.997 1.00 67.88 82 GLY A C 1
ATOM 636 O O . GLY A 1 82 ? 21.857 7.180 -23.466 1.00 67.88 82 GLY A O 1
ATOM 637 N N . THR A 1 83 ? 20.344 6.401 -24.910 1.00 81.62 83 THR A N 1
ATOM 638 C CA . THR A 1 83 ? 19.836 7.727 -25.300 1.00 81.62 83 THR A CA 1
ATOM 639 C C . THR A 1 83 ? 18.789 8.258 -24.311 1.00 81.62 83 THR A C 1
ATOM 641 O O . THR A 1 83 ? 18.082 7.497 -23.651 1.00 81.62 83 THR A O 1
ATOM 644 N N . TRP A 1 84 ? 18.593 9.583 -24.257 1.00 78.12 84 TRP A N 1
ATOM 645 C CA . TRP A 1 84 ? 17.521 10.194 -23.449 1.00 78.12 84 TRP A CA 1
ATOM 646 C C . TRP A 1 84 ? 16.123 9.648 -23.781 1.00 78.12 84 TRP A C 1
ATOM 648 O O . TRP A 1 84 ? 15.288 9.509 -22.891 1.00 78.12 84 TRP A O 1
ATOM 658 N N . ALA A 1 85 ? 15.863 9.313 -25.048 1.00 79.06 85 ALA A N 1
ATOM 659 C CA . ALA A 1 85 ? 14.584 8.749 -25.478 1.00 79.06 85 ALA A CA 1
ATOM 660 C C . ALA A 1 85 ? 14.324 7.360 -24.869 1.00 79.06 85 ALA A C 1
ATOM 662 O O . ALA A 1 85 ? 13.196 7.052 -24.476 1.00 79.06 85 ALA A O 1
ATOM 663 N N . GLU A 1 86 ? 15.366 6.540 -24.740 1.00 74.62 86 GLU A N 1
ATOM 664 C CA . GLU A 1 86 ? 15.279 5.238 -24.076 1.00 74.62 86 GLU A CA 1
ATOM 665 C C . GLU A 1 86 ? 15.026 5.409 -22.577 1.00 74.62 86 GLU A C 1
ATOM 667 O O . GLU A 1 86 ? 14.117 4.771 -22.049 1.00 74.62 86 GLU A O 1
ATOM 672 N N . ALA A 1 87 ? 15.725 6.338 -21.915 1.00 73.19 87 ALA A N 1
ATOM 673 C CA . ALA A 1 87 ? 15.502 6.640 -20.499 1.00 73.19 87 ALA A CA 1
ATOM 674 C C . ALA A 1 87 ? 14.052 7.081 -20.213 1.00 73.19 87 ALA A C 1
ATOM 676 O O . ALA A 1 87 ? 13.425 6.593 -19.273 1.00 73.19 87 ALA A O 1
ATOM 677 N N . PHE A 1 88 ? 13.473 7.950 -21.051 1.00 78.94 88 PHE A N 1
ATOM 678 C CA . PHE A 1 88 ? 12.067 8.352 -20.911 1.00 78.94 88 PHE A CA 1
ATOM 679 C C . PHE A 1 88 ? 11.087 7.204 -21.165 1.00 78.94 88 PHE A C 1
ATOM 681 O O . PHE A 1 88 ? 10.044 7.133 -20.513 1.00 78.94 88 PHE A O 1
ATOM 688 N N . THR A 1 89 ? 11.414 6.296 -22.085 1.00 79.12 89 THR A N 1
ATOM 689 C CA . THR A 1 89 ? 10.582 5.118 -22.359 1.00 79.12 89 THR A CA 1
ATOM 690 C C . THR A 1 89 ? 10.572 4.175 -21.156 1.00 79.12 89 THR A C 1
ATOM 692 O O . THR A 1 89 ? 9.500 3.746 -20.727 1.00 79.12 89 THR A O 1
ATOM 695 N N . TRP A 1 90 ? 11.736 3.913 -20.558 1.00 73.94 90 TRP A N 1
ATOM 696 C CA . TRP A 1 90 ? 11.849 3.102 -19.345 1.00 73.94 90 TRP A CA 1
ATOM 697 C C . TRP A 1 90 ? 11.160 3.743 -18.147 1.00 73.94 90 TRP A C 1
ATOM 699 O O . TRP A 1 90 ? 10.405 3.065 -17.456 1.00 73.94 90 TRP A O 1
ATOM 709 N N . LEU A 1 91 ? 11.299 5.058 -17.969 1.00 78.50 91 LEU A N 1
ATOM 710 C CA . LEU A 1 91 ? 10.564 5.793 -16.941 1.00 78.50 91 LEU A CA 1
ATOM 711 C C . LEU A 1 91 ? 9.042 5.659 -17.118 1.00 78.50 91 LEU A C 1
ATOM 713 O O . LEU A 1 91 ? 8.324 5.446 -16.142 1.00 78.50 91 LEU A O 1
ATOM 717 N N . ALA A 1 92 ? 8.531 5.758 -18.348 1.00 82.06 92 ALA A N 1
ATOM 718 C CA . ALA A 1 92 ? 7.102 5.599 -18.613 1.00 82.06 92 ALA A CA 1
ATOM 719 C C . ALA A 1 92 ? 6.612 4.182 -18.270 1.00 82.06 92 ALA A C 1
ATOM 721 O O . ALA A 1 92 ? 5.576 4.033 -17.617 1.00 82.06 92 ALA A O 1
ATOM 722 N N . VAL A 1 93 ? 7.371 3.148 -18.652 1.00 79.44 93 VAL A N 1
ATOM 723 C CA . VAL A 1 93 ? 7.088 1.755 -18.268 1.00 79.44 93 VAL A CA 1
ATOM 724 C C . VAL A 1 93 ? 7.097 1.614 -16.746 1.00 79.44 93 VAL A C 1
ATOM 726 O O . VAL A 1 93 ? 6.163 1.040 -16.186 1.00 79.44 93 VAL A O 1
ATOM 729 N N . ALA A 1 94 ? 8.085 2.208 -16.075 1.00 78.81 94 ALA A N 1
ATOM 730 C CA . ALA A 1 94 ? 8.227 2.142 -14.630 1.00 78.81 94 ALA A CA 1
ATOM 731 C C . ALA A 1 94 ? 7.014 2.727 -13.896 1.00 78.81 94 ALA A C 1
ATOM 733 O O . ALA A 1 94 ? 6.464 2.125 -12.971 1.00 78.81 94 ALA A O 1
ATOM 734 N N . VAL A 1 95 ? 6.544 3.893 -14.347 1.00 85.19 95 VAL A N 1
ATOM 735 C CA . VAL A 1 95 ? 5.353 4.548 -13.795 1.00 85.19 95 VAL A CA 1
ATOM 736 C C . VAL A 1 95 ? 4.114 3.677 -13.996 1.00 85.19 95 VAL A C 1
ATOM 738 O O . VAL A 1 95 ? 3.343 3.488 -13.056 1.00 85.19 95 VAL A O 1
ATOM 741 N N . VAL A 1 96 ? 3.924 3.107 -15.190 1.00 87.19 96 VAL A N 1
ATOM 742 C CA . VAL A 1 96 ? 2.761 2.254 -15.485 1.00 87.19 96 VAL A CA 1
ATOM 743 C C . VAL A 1 96 ? 2.763 0.993 -14.620 1.00 87.19 96 VAL A C 1
ATOM 745 O O . VAL A 1 96 ? 1.736 0.670 -14.020 1.00 87.19 96 VAL A O 1
ATOM 748 N N . VAL A 1 97 ? 3.904 0.308 -14.505 1.00 84.25 97 VAL A N 1
ATOM 749 C CA . VAL A 1 97 ? 4.047 -0.887 -13.658 1.00 84.25 97 VAL A CA 1
ATOM 750 C C . VAL A 1 97 ? 3.808 -0.538 -12.191 1.00 84.25 97 VAL A C 1
ATOM 752 O O . VAL A 1 97 ? 3.035 -1.223 -11.519 1.00 84.25 97 VAL A O 1
ATOM 755 N N . THR A 1 98 ? 4.377 0.571 -11.715 1.00 87.69 98 THR A N 1
ATOM 756 C CA . THR A 1 98 ? 4.183 1.040 -10.338 1.00 87.69 98 THR A CA 1
ATOM 757 C C . THR A 1 98 ? 2.709 1.291 -10.037 1.00 87.69 98 THR A C 1
ATOM 759 O O . THR A 1 98 ? 2.189 0.800 -9.037 1.00 87.69 98 THR A O 1
ATOM 762 N N . LEU A 1 99 ? 2.006 2.014 -10.914 1.00 91.50 99 LEU A N 1
ATOM 763 C CA . LEU A 1 99 ? 0.582 2.308 -10.748 1.00 91.50 99 LEU A CA 1
ATOM 764 C C . LEU A 1 99 ? -0.281 1.045 -10.805 1.00 91.50 99 LEU A C 1
ATOM 766 O O . LEU A 1 99 ? -1.243 0.930 -10.042 1.00 91.50 99 LEU A O 1
ATOM 770 N N . LEU A 1 100 ? 0.063 0.090 -11.672 1.00 91.00 100 LEU A N 1
ATOM 771 C CA . LEU A 1 100 ? -0.630 -1.191 -11.764 1.00 91.00 100 LEU A CA 1
ATOM 772 C C . LEU A 1 100 ? -0.489 -1.983 -10.458 1.00 91.00 100 LEU A C 1
ATOM 774 O O . LEU A 1 100 ? -1.495 -2.391 -9.875 1.00 91.00 100 LEU A O 1
ATOM 778 N N . LEU A 1 101 ? 0.742 -2.160 -9.974 1.00 88.75 101 LEU A N 1
ATOM 779 C CA . LEU A 1 101 ? 1.027 -2.890 -8.739 1.00 88.75 101 LEU A CA 1
ATOM 780 C C . LEU A 1 101 ? 0.427 -2.196 -7.518 1.00 88.75 101 LEU A C 1
ATOM 782 O O . LEU A 1 101 ? -0.181 -2.859 -6.679 1.00 88.75 101 LEU A O 1
ATOM 786 N N . PHE A 1 102 ? 0.518 -0.867 -7.451 1.00 92.50 102 PHE A N 1
ATOM 787 C CA . PHE A 1 102 ? -0.131 -0.073 -6.413 1.00 92.50 102 PHE A CA 1
ATOM 788 C C . PHE A 1 102 ? -1.648 -0.289 -6.413 1.00 92.50 102 PHE A C 1
ATOM 790 O O . PHE A 1 102 ? -2.230 -0.584 -5.370 1.00 92.50 102 PHE A O 1
ATOM 797 N N . THR A 1 103 ? -2.290 -0.213 -7.582 1.00 92.00 103 THR A N 1
ATOM 798 C CA . THR A 1 103 ? -3.741 -0.419 -7.711 1.00 92.00 103 THR A CA 1
ATOM 799 C C . THR A 1 103 ? -4.137 -1.822 -7.262 1.00 92.00 103 THR A C 1
ATOM 801 O O . THR A 1 103 ? -5.097 -1.978 -6.508 1.00 92.00 103 THR A O 1
ATOM 804 N N . LEU A 1 104 ? -3.383 -2.848 -7.663 1.00 91.06 104 LEU A N 1
ATOM 805 C CA . LEU A 1 104 ? -3.609 -4.225 -7.223 1.00 91.06 104 LEU A CA 1
ATOM 806 C C . LEU A 1 104 ? -3.438 -4.370 -5.707 1.00 91.06 104 LEU A C 1
ATOM 808 O O . LEU A 1 104 ? -4.298 -4.961 -5.056 1.00 91.06 104 LEU A O 1
ATOM 812 N N . GLY A 1 105 ? -2.385 -3.787 -5.134 1.00 89.25 105 GLY A N 1
ATOM 813 C CA . GLY A 1 105 ? -2.151 -3.777 -3.691 1.00 89.25 105 GLY A CA 1
ATOM 814 C C . GLY A 1 105 ? -3.300 -3.119 -2.927 1.00 89.25 105 GLY A C 1
ATOM 815 O O . GLY A 1 105 ? -3.801 -3.687 -1.957 1.00 89.25 105 GLY A O 1
ATOM 816 N N . VAL A 1 106 ? -3.787 -1.972 -3.409 1.00 91.94 106 VAL A N 1
ATOM 817 C CA . VAL A 1 106 ? -4.954 -1.285 -2.838 1.00 91.94 106 VAL A CA 1
ATOM 818 C C . VAL A 1 106 ? -6.196 -2.169 -2.923 1.00 91.94 106 VAL A C 1
ATOM 820 O O . VAL A 1 106 ? -6.879 -2.355 -1.918 1.00 91.94 106 VAL A O 1
ATOM 823 N N . LEU A 1 107 ? -6.482 -2.766 -4.082 1.00 92.62 107 LEU A N 1
ATOM 824 C CA . LEU A 1 107 ? -7.638 -3.648 -4.253 1.00 92.62 107 LEU A CA 1
ATOM 825 C C . LEU A 1 107 ? -7.571 -4.884 -3.351 1.00 92.62 107 LEU A C 1
ATOM 827 O O . LEU A 1 107 ? -8.602 -5.304 -2.831 1.00 92.62 107 LEU A O 1
ATOM 831 N N . VAL A 1 108 ? -6.387 -5.456 -3.139 1.00 89.88 108 VAL A N 1
ATOM 832 C CA . VAL A 1 108 ? -6.205 -6.606 -2.247 1.00 89.88 108 VAL A CA 1
ATOM 833 C C . VAL A 1 108 ? -6.392 -6.182 -0.793 1.00 89.88 108 VAL A C 1
ATOM 835 O O . VAL A 1 108 ? 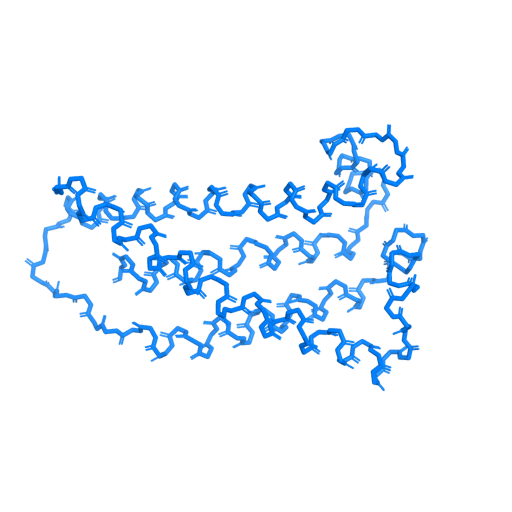-7.258 -6.722 -0.107 1.00 89.88 108 VAL A O 1
ATOM 838 N N . VAL A 1 109 ? -5.637 -5.191 -0.317 1.00 90.44 109 VAL A N 1
ATOM 839 C CA . VAL A 1 109 ? -5.661 -4.785 1.095 1.00 90.44 109 VAL A CA 1
ATOM 840 C C . VAL A 1 109 ? -7.000 -4.143 1.448 1.00 90.44 109 VAL A C 1
ATOM 842 O O . VAL A 1 109 ? -7.753 -4.691 2.252 1.00 90.44 109 VAL A O 1
ATOM 845 N N . PHE A 1 110 ? -7.359 -3.042 0.791 1.00 91.38 110 PHE A N 1
ATOM 846 C CA . PHE A 1 110 ? -8.597 -2.319 1.085 1.00 91.38 110 PHE A CA 1
ATOM 847 C C . PHE A 1 110 ? -9.832 -3.104 0.648 1.00 91.38 110 PHE A C 1
ATOM 849 O O . PHE A 1 110 ? -10.879 -2.973 1.268 1.00 91.38 110 PHE A O 1
ATOM 856 N N . GLY A 1 111 ? -9.736 -3.972 -0.364 1.00 88.81 111 GLY A N 1
ATOM 857 C CA . GLY A 1 111 ? -10.842 -4.861 -0.719 1.00 88.81 111 GLY A CA 1
ATOM 858 C C . GLY A 1 111 ? -11.141 -5.908 0.346 1.00 88.81 111 GLY A C 1
ATOM 859 O O . GLY A 1 111 ? -12.312 -6.197 0.588 1.00 88.81 111 GLY A O 1
ATOM 860 N N . THR A 1 112 ? -10.127 -6.460 1.021 1.00 87.62 112 THR A N 1
ATOM 861 C CA . THR A 1 112 ? -10.373 -7.392 2.137 1.00 87.62 112 THR A CA 1
ATOM 862 C C . THR A 1 112 ? -11.019 -6.710 3.340 1.00 87.62 112 THR A C 1
ATOM 864 O O . THR A 1 112 ? -11.843 -7.334 4.009 1.00 87.62 112 THR A O 1
ATOM 867 N N . LEU A 1 113 ? -10.691 -5.440 3.577 1.00 87.75 113 LEU A N 1
ATOM 868 C CA . LEU A 1 113 ? -11.261 -4.625 4.646 1.00 87.75 113 LEU A CA 1
ATOM 869 C C . LEU A 1 113 ? -12.690 -4.171 4.304 1.00 87.75 113 LEU A C 1
ATOM 871 O O . LEU A 1 113 ? -13.635 -4.533 5.000 1.00 87.75 113 LEU A O 1
ATOM 875 N N . ALA A 1 114 ? -12.884 -3.530 3.148 1.00 83.25 114 ALA A N 1
ATOM 876 C CA . ALA A 1 114 ? -14.181 -3.026 2.686 1.00 83.25 114 ALA A CA 1
ATOM 877 C C . ALA A 1 114 ? -15.263 -4.117 2.590 1.00 83.25 114 ALA A C 1
ATOM 879 O O . ALA A 1 114 ? -16.421 -3.884 2.939 1.00 83.25 114 ALA A O 1
ATOM 880 N N . ARG A 1 115 ? -14.897 -5.346 2.183 1.00 82.06 115 ARG A N 1
ATOM 881 C CA . ARG A 1 115 ? -15.832 -6.489 2.144 1.00 82.06 115 ARG A CA 1
ATOM 882 C C . ARG A 1 115 ? -16.428 -6.827 3.511 1.00 82.06 115 ARG A C 1
ATOM 884 O O . ARG A 1 115 ? -17.547 -7.326 3.550 1.00 82.06 115 ARG A O 1
ATOM 891 N N . ARG A 1 116 ? -15.727 -6.556 4.619 1.00 80.19 116 ARG A N 1
ATOM 892 C CA . ARG A 1 116 ? -16.251 -6.785 5.981 1.00 80.19 116 ARG A CA 1
ATOM 893 C C . ARG A 1 116 ? -17.366 -5.810 6.343 1.00 80.19 116 ARG A C 1
ATOM 895 O O . ARG A 1 116 ? -18.249 -6.165 7.112 1.00 80.19 116 ARG A O 1
ATOM 902 N N . GLN A 1 117 ? -17.328 -4.618 5.757 1.00 78.88 117 GLN A N 1
ATOM 903 C CA . GLN A 1 117 ? -18.313 -3.552 5.948 1.00 78.88 117 GLN A CA 1
ATOM 904 C C . GLN A 1 117 ? -19.433 -3.595 4.891 1.00 78.88 117 GLN A C 1
ATOM 906 O O . GLN A 1 117 ? -20.395 -2.838 4.973 1.00 78.88 117 GLN A O 1
ATOM 911 N N . GLY A 1 118 ? -19.330 -4.484 3.893 1.00 85.06 118 GLY A N 1
ATOM 912 C CA . GLY A 1 118 ? -20.322 -4.621 2.823 1.00 85.06 118 GLY A CA 1
ATOM 913 C C . GLY A 1 118 ? -20.337 -3.455 1.830 1.00 85.06 118 GLY A C 1
ATOM 914 O O . GLY A 1 118 ? -21.325 -3.270 1.120 1.00 85.06 118 GLY A O 1
ATOM 915 N N . GLU A 1 119 ? -19.264 -2.667 1.757 1.00 89.81 119 GLU A N 1
ATOM 916 C CA . GLU A 1 119 ? -19.181 -1.500 0.881 1.00 89.8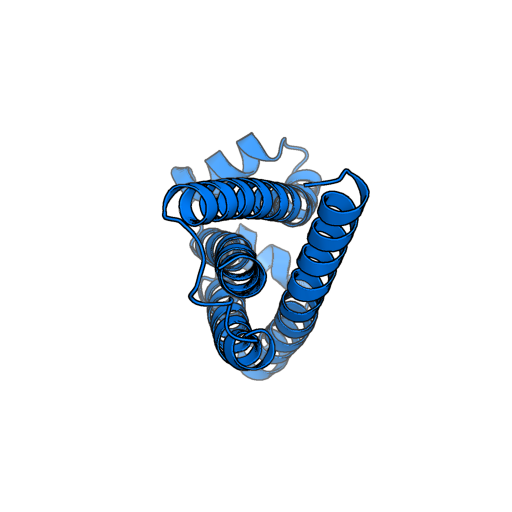1 119 GLU A CA 1
ATOM 917 C C . GLU A 1 119 ? -18.129 -1.643 -0.228 1.00 89.81 119 GLU A C 1
ATOM 919 O O . GLU A 1 119 ? -17.256 -2.511 -0.209 1.00 89.81 119 GLU A O 1
ATOM 924 N N . GLY A 1 120 ? -18.231 -0.787 -1.248 1.00 90.12 120 GLY A N 1
ATOM 925 C CA . GLY A 1 120 ? -17.259 -0.750 -2.338 1.00 90.12 120 GLY A CA 1
ATOM 926 C C . GLY A 1 120 ? -15.936 -0.117 -1.903 1.00 90.12 120 GLY A C 1
ATOM 927 O O . GLY A 1 120 ? -15.936 0.871 -1.175 1.00 90.12 120 GLY A O 1
ATOM 928 N N . VAL A 1 121 ? -14.813 -0.620 -2.430 1.00 91.50 121 VAL A N 1
ATOM 929 C CA . VAL A 1 121 ? -13.445 -0.187 -2.064 1.00 91.50 121 VAL A CA 1
ATOM 930 C C . VAL A 1 121 ? -13.248 1.328 -2.153 1.00 91.50 121 VAL A C 1
ATOM 932 O O . VAL A 1 121 ? -12.697 1.935 -1.244 1.00 91.50 121 VAL A O 1
ATOM 935 N N . LEU A 1 122 ? -13.739 1.967 -3.219 1.00 90.75 122 LEU A N 1
ATOM 936 C CA . LEU A 1 122 ? -13.615 3.420 -3.382 1.00 90.75 122 LEU A CA 1
ATOM 937 C C . LEU A 1 122 ? -14.424 4.209 -2.345 1.00 90.75 122 LEU A C 1
ATOM 939 O O . LEU A 1 122 ? -14.003 5.290 -1.936 1.00 90.75 122 LEU A O 1
ATOM 943 N N . ARG A 1 123 ? -15.585 3.687 -1.931 1.00 91.62 123 ARG A N 1
ATOM 944 C CA . ARG A 1 123 ? -16.410 4.310 -0.890 1.00 91.62 123 ARG A CA 1
ATOM 945 C C . ARG A 1 123 ? -15.736 4.165 0.471 1.00 91.62 123 ARG A C 1
ATOM 947 O O . ARG A 1 123 ? -15.599 5.176 1.147 1.00 91.62 123 ARG A O 1
ATOM 954 N N . TYR A 1 124 ? -15.233 2.968 0.777 1.00 92.50 124 TYR A N 1
ATOM 955 C CA . TYR A 1 124 ? -14.445 2.685 1.979 1.00 92.50 124 TYR A CA 1
ATOM 956 C C . TYR A 1 124 ? -13.249 3.633 2.093 1.00 92.50 124 TYR A C 1
ATOM 958 O O . TYR A 1 124 ? -13.136 4.374 3.059 1.00 92.50 124 TYR A O 1
ATOM 966 N N . ILE A 1 125 ? -12.411 3.715 1.050 1.00 90.50 125 ILE A N 1
ATOM 967 C CA . ILE A 1 125 ? -11.245 4.613 1.044 1.00 90.50 125 ILE A CA 1
ATOM 968 C C . ILE A 1 125 ? -11.670 6.068 1.249 1.00 90.50 125 ILE A C 1
ATOM 970 O O . ILE A 1 125 ? -11.030 6.792 2.004 1.00 90.50 125 ILE A O 1
ATOM 974 N N . ARG A 1 126 ? -12.740 6.521 0.585 1.00 91.62 126 ARG A N 1
ATOM 975 C CA . ARG A 1 126 ? -13.215 7.899 0.744 1.00 91.62 126 ARG A CA 1
ATOM 976 C C . ARG A 1 126 ? -13.649 8.175 2.183 1.00 91.62 126 ARG A C 1
ATOM 978 O O . ARG A 1 126 ? -13.246 9.205 2.712 1.00 91.62 126 ARG A O 1
ATOM 985 N N . ARG A 1 127 ? -14.439 7.286 2.786 1.00 92.94 127 ARG A N 1
ATOM 986 C CA . ARG A 1 127 ? -14.915 7.413 4.167 1.00 92.94 127 ARG A CA 1
ATOM 987 C C . ARG A 1 127 ? -13.734 7.454 5.135 1.00 92.94 127 ARG A C 1
ATOM 989 O O . ARG A 1 127 ? -13.525 8.453 5.813 1.00 92.94 127 ARG A O 1
ATOM 996 N N . GLU A 1 128 ? -12.893 6.428 5.084 1.00 91.69 128 GLU A N 1
ATOM 997 C CA . GLU A 1 128 ? -11.745 6.266 5.975 1.00 91.69 128 GLU A CA 1
ATOM 998 C C . GLU A 1 128 ? -10.743 7.423 5.872 1.00 91.69 128 GLU A C 1
ATOM 1000 O O . GLU A 1 128 ? -10.293 7.962 6.878 1.00 91.69 128 GLU A O 1
ATOM 1005 N N . MET A 1 129 ? -10.399 7.851 4.654 1.00 88.50 129 MET A N 1
ATOM 1006 C CA . MET A 1 129 ? -9.339 8.845 4.456 1.00 88.50 129 MET A CA 1
ATOM 1007 C C . MET A 1 129 ? -9.832 10.285 4.610 1.00 88.50 129 MET A C 1
ATOM 1009 O O . MET A 1 129 ? -9.072 11.142 5.055 1.00 88.50 129 MET A O 1
ATOM 1013 N N . ARG A 1 130 ? -11.073 10.584 4.204 1.00 88.88 130 ARG A N 1
ATOM 1014 C CA . ARG A 1 130 ? -11.593 11.961 4.168 1.00 88.88 130 ARG A CA 1
ATOM 1015 C C . ARG A 1 130 ? -12.496 12.295 5.345 1.00 88.88 130 ARG A C 1
ATOM 1017 O O . ARG A 1 130 ? -12.468 13.426 5.812 1.00 88.88 130 ARG A O 1
ATOM 1024 N N . GLU A 1 131 ? -13.356 11.371 5.748 1.00 89.44 131 GLU A N 1
ATOM 1025 C CA . GLU A 1 131 ? -14.353 11.630 6.791 1.00 89.44 131 GLU A CA 1
ATOM 1026 C C . GLU A 1 131 ? -13.758 11.265 8.150 1.00 89.44 131 GLU A C 1
ATOM 1028 O O . GLU A 1 131 ? -13.754 12.076 9.074 1.00 89.44 131 GLU A O 1
ATOM 1033 N N . GLU A 1 132 ? -13.146 10.089 8.226 1.00 88.62 132 GLU A N 1
ATOM 1034 C CA . GLU A 1 132 ? -12.622 9.519 9.464 1.00 88.62 132 GLU A CA 1
ATOM 1035 C C . GLU A 1 132 ? -11.142 9.835 9.720 1.00 88.62 132 GLU A C 1
ATOM 1037 O O . GLU A 1 132 ? -10.666 9.637 10.832 1.00 88.62 132 GLU A O 1
ATOM 1042 N N . HIS A 1 133 ? -10.429 10.381 8.728 1.00 89.94 133 HIS A N 1
ATOM 1043 C CA . HIS A 1 133 ? -9.018 10.782 8.828 1.00 89.94 133 HIS A CA 1
ATOM 1044 C C . HIS A 1 133 ? -8.095 9.663 9.342 1.00 89.94 133 HIS A C 1
ATOM 1046 O O . HIS A 1 133 ? -7.135 9.909 10.076 1.00 89.94 133 HIS A O 1
ATOM 1052 N N . ASN A 1 134 ? -8.365 8.423 8.934 1.00 91.69 134 ASN A N 1
ATOM 1053 C CA . ASN A 1 134 ? -7.655 7.248 9.404 1.00 91.69 134 ASN A CA 1
ATOM 1054 C C . ASN A 1 134 ? -6.180 7.260 8.959 1.00 91.69 134 ASN A C 1
ATOM 1056 O O . ASN A 1 134 ? -5.808 6.910 7.829 1.00 91.69 134 ASN A O 1
ATOM 1060 N N . LEU A 1 135 ? -5.307 7.655 9.887 1.00 92.12 135 LEU A N 1
ATOM 1061 C CA . LEU A 1 135 ? -3.869 7.757 9.648 1.00 92.12 135 LEU A CA 1
ATOM 1062 C C . LEU A 1 135 ? -3.218 6.387 9.442 1.00 92.12 135 LEU A C 1
ATOM 1064 O O . LEU A 1 135 ? -2.256 6.280 8.681 1.00 92.12 135 LEU A O 1
ATOM 1068 N N . ALA A 1 136 ? -3.737 5.329 10.073 1.00 91.75 136 ALA A N 1
ATOM 1069 C CA . ALA A 1 136 ? -3.196 3.985 9.905 1.00 91.75 136 ALA A CA 1
ATOM 1070 C C . ALA A 1 136 ? -3.320 3.529 8.443 1.00 91.75 136 ALA A C 1
ATOM 1072 O O . ALA A 1 136 ? -2.336 3.093 7.840 1.00 91.75 136 ALA A O 1
ATOM 1073 N N . LEU A 1 137 ? -4.499 3.712 7.844 1.00 91.88 137 LEU A N 1
ATOM 1074 C CA . LEU A 1 137 ? -4.737 3.396 6.434 1.00 91.88 137 LEU A CA 1
ATOM 1075 C C . LEU A 1 137 ? -3.944 4.299 5.485 1.00 91.88 137 LEU A C 1
ATOM 1077 O O . LEU A 1 137 ? -3.472 3.825 4.451 1.00 91.88 137 LEU A O 1
ATOM 1081 N N . SER A 1 138 ? -3.717 5.559 5.861 1.00 92.62 138 SER A N 1
ATOM 1082 C CA . SER A 1 138 ? -2.855 6.475 5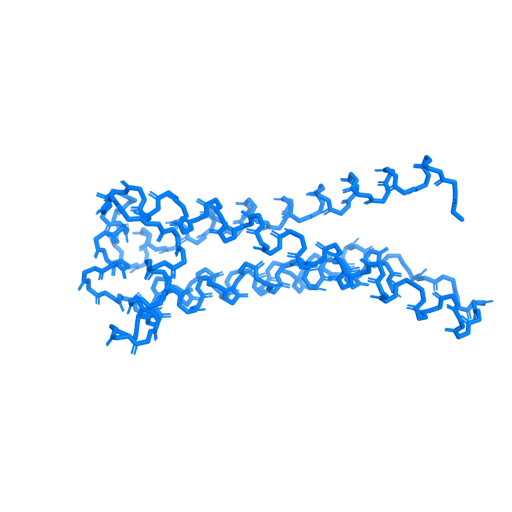.103 1.00 92.62 138 SER A CA 1
ATOM 1083 C C . SER A 1 138 ? -1.413 5.970 5.017 1.00 92.62 138 SER A C 1
ATOM 1085 O O . SER A 1 138 ? -0.838 5.914 3.929 1.00 92.62 138 SER A O 1
ATOM 1087 N N . PHE A 1 139 ? -0.839 5.518 6.135 1.00 93.69 139 PHE A N 1
ATOM 1088 C CA . PHE A 1 139 ? 0.506 4.937 6.142 1.00 93.69 139 PHE A CA 1
ATOM 1089 C C . PHE A 1 139 ? 0.581 3.602 5.393 1.00 93.69 139 PHE A C 1
ATOM 1091 O O . PHE A 1 139 ? 1.550 3.365 4.671 1.00 93.69 139 PHE A O 1
ATOM 1098 N N . ILE A 1 140 ? -0.446 2.752 5.504 1.00 93.12 140 ILE A N 1
ATOM 1099 C CA . ILE A 1 140 ? -0.523 1.493 4.744 1.00 93.12 140 ILE A CA 1
ATOM 1100 C C . ILE A 1 140 ? -0.578 1.780 3.240 1.00 93.12 140 ILE A C 1
ATOM 1102 O O . ILE A 1 140 ? 0.134 1.142 2.468 1.00 93.12 140 ILE A O 1
ATOM 1106 N N . MET A 1 141 ? -1.365 2.768 2.813 1.00 93.50 141 MET A N 1
ATOM 1107 C CA . MET A 1 141 ? -1.410 3.195 1.415 1.00 93.50 141 MET A CA 1
ATOM 1108 C C . MET A 1 141 ? -0.046 3.708 0.937 1.00 93.50 141 MET A C 1
ATOM 1110 O O . MET A 1 141 ? 0.392 3.351 -0.156 1.00 93.50 141 MET A O 1
ATOM 1114 N N . GLY A 1 142 ? 0.660 4.468 1.780 1.00 92.25 142 GLY A N 1
ATOM 1115 C CA . GLY A 1 142 ? 2.039 4.881 1.521 1.00 92.25 142 GLY A CA 1
ATOM 1116 C C . GLY A 1 142 ? 2.984 3.692 1.329 1.00 92.25 142 GLY A C 1
ATOM 1117 O O . GLY A 1 142 ? 3.745 3.672 0.3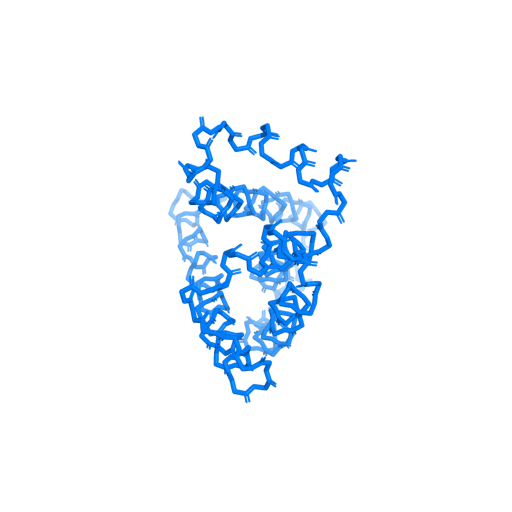65 1.00 92.25 142 GLY A O 1
ATOM 1118 N N . ALA A 1 143 ? 2.892 2.669 2.183 1.00 91.56 143 ALA A N 1
ATOM 1119 C CA . ALA A 1 143 ? 3.700 1.451 2.077 1.00 91.56 143 ALA A CA 1
ATOM 1120 C C . ALA A 1 143 ? 3.436 0.687 0.764 1.00 91.56 143 ALA A C 1
ATOM 1122 O O . ALA A 1 143 ? 4.366 0.195 0.123 1.00 91.56 143 ALA A O 1
ATOM 1123 N N . LEU A 1 144 ? 2.170 0.620 0.336 1.00 91.75 144 LEU A N 1
ATOM 1124 C CA . LEU A 1 144 ? 1.765 -0.032 -0.914 1.00 91.75 144 LEU A CA 1
ATOM 1125 C C . LEU A 1 144 ? 2.290 0.683 -2.162 1.00 91.75 144 LEU A C 1
ATOM 1127 O O . LEU A 1 144 ? 2.526 0.022 -3.168 1.00 91.75 144 LEU A O 1
ATOM 1131 N N . PHE A 1 145 ? 2.453 2.006 -2.115 1.00 92.06 145 PHE A N 1
ATOM 1132 C CA . PHE A 1 145 ? 3.013 2.781 -3.224 1.00 92.06 145 PHE A CA 1
ATOM 1133 C C . PHE A 1 145 ? 4.545 2.765 -3.229 1.00 92.06 145 PHE A C 1
ATOM 1135 O O . PHE A 1 145 ? 5.170 2.641 -4.280 1.00 92.06 145 PHE A O 1
ATOM 1142 N N . LEU A 1 146 ? 5.152 2.880 -2.048 1.00 90.38 146 LEU A N 1
ATOM 1143 C CA . LEU A 1 146 ? 6.592 3.042 -1.888 1.00 90.38 146 LEU A CA 1
ATOM 1144 C C . LEU A 1 146 ? 7.381 1.859 -2.455 1.00 90.38 146 LEU A C 1
ATOM 1146 O O . LEU A 1 146 ? 8.357 2.059 -3.170 1.00 90.38 146 LEU A O 1
ATOM 1150 N N . VAL A 1 147 ? 6.955 0.637 -2.141 1.00 86.25 147 VAL A N 1
ATOM 1151 C CA . VAL A 1 147 ? 7.653 -0.583 -2.565 1.00 86.25 147 VAL A CA 1
ATOM 1152 C C . VAL A 1 147 ? 7.750 -0.687 -4.091 1.00 86.25 147 VAL A C 1
ATOM 1154 O O . VAL A 1 147 ? 8.877 -0.739 -4.584 1.00 86.25 147 VAL A O 1
ATOM 1157 N N . PRO A 1 148 ? 6.645 -0.649 -4.863 1.00 85.88 148 PRO A N 1
ATOM 1158 C CA . PRO A 1 148 ? 6.740 -0.705 -6.314 1.00 85.88 148 PRO A CA 1
ATOM 1159 C C . PRO A 1 148 ? 7.467 0.497 -6.894 1.00 85.88 148 PRO A C 1
ATOM 1161 O O . PRO A 1 148 ? 8.232 0.310 -7.830 1.00 85.88 148 PRO A O 1
ATOM 1164 N N . ALA A 1 149 ? 7.335 1.695 -6.320 1.00 85.44 149 ALA A N 1
ATOM 1165 C CA . ALA A 1 149 ? 8.095 2.846 -6.798 1.00 85.44 149 ALA A CA 1
ATOM 1166 C C . ALA A 1 149 ? 9.615 2.622 -6.686 1.00 85.44 149 ALA A C 1
ATOM 1168 O O . ALA A 1 149 ? 10.349 2.885 -7.636 1.00 85.44 149 ALA A O 1
ATOM 1169 N N . VAL A 1 150 ? 10.093 2.102 -5.549 1.00 83.00 150 VAL A N 1
ATOM 1170 C CA . VAL A 1 150 ? 11.526 1.850 -5.334 1.00 83.00 150 VAL A CA 1
ATOM 1171 C C . VAL A 1 150 ? 12.011 0.655 -6.148 1.00 83.00 150 VAL A C 1
ATOM 1173 O O . VAL A 1 150 ? 13.069 0.746 -6.766 1.00 83.00 150 VAL A O 1
ATOM 1176 N N . VAL A 1 151 ? 11.268 -0.452 -6.160 1.00 79.00 151 VAL A N 1
ATOM 1177 C CA . VAL A 1 151 ? 11.658 -1.661 -6.900 1.00 79.00 151 VAL A CA 1
ATOM 1178 C C . VAL A 1 151 ? 11.707 -1.372 -8.393 1.00 79.00 151 VAL A C 1
ATOM 1180 O O . VAL A 1 151 ? 12.748 -1.582 -9.006 1.00 79.00 151 VAL A O 1
ATOM 1183 N N . THR A 1 152 ? 10.634 -0.805 -8.946 1.00 77.50 152 THR A N 1
ATOM 1184 C CA . THR A 1 152 ? 10.554 -0.537 -10.384 1.00 77.50 152 THR A CA 1
ATOM 1185 C C . THR A 1 152 ? 11.628 0.458 -10.805 1.00 77.50 152 THR A C 1
ATOM 1187 O O . THR A 1 152 ? 12.254 0.269 -11.841 1.00 77.50 152 THR A O 1
ATOM 1190 N N . TYR A 1 153 ? 11.915 1.478 -9.983 1.00 75.44 153 TYR A N 1
ATOM 1191 C CA . TYR A 1 153 ? 13.037 2.384 -10.238 1.00 75.44 153 TYR A CA 1
ATOM 1192 C C . TYR A 1 153 ? 14.358 1.621 -10.394 1.00 75.44 153 TYR A C 1
ATOM 1194 O O . TYR A 1 153 ? 15.035 1.842 -11.377 1.00 75.44 153 TYR A O 1
ATOM 1202 N N . HIS A 1 154 ? 14.697 0.684 -9.505 1.00 72.19 154 HIS A N 1
ATOM 1203 C CA . HIS A 1 154 ? 15.982 -0.034 -9.582 1.00 72.19 154 HIS A CA 1
ATOM 1204 C C . HIS A 1 154 ? 16.022 -1.158 -10.625 1.00 72.19 154 HIS A C 1
ATOM 1206 O O . HIS A 1 154 ? 17.102 -1.611 -10.992 1.00 72.19 154 HIS A O 1
ATOM 1212 N N . VAL A 1 155 ? 14.867 -1.670 -11.052 1.00 67.19 155 VAL A N 1
ATOM 1213 C CA . VAL A 1 155 ? 14.784 -2.717 -12.081 1.00 67.19 155 VAL A CA 1
ATOM 1214 C C . VAL A 1 155 ? 14.770 -2.111 -13.491 1.00 67.19 155 VAL A C 1
ATOM 1216 O O . VAL A 1 155 ? 15.250 -2.750 -14.427 1.00 67.19 155 VAL A O 1
ATOM 1219 N N . THR A 1 156 ? 14.240 -0.894 -13.659 1.00 64.38 156 THR A N 1
ATOM 1220 C CA . THR A 1 156 ? 14.087 -0.244 -14.976 1.00 64.38 156 THR A CA 1
ATOM 1221 C C . THR A 1 156 ? 15.054 0.910 -15.251 1.00 64.38 156 THR A C 1
ATOM 1223 O O . THR A 1 156 ? 15.240 1.235 -16.426 1.00 64.38 156 THR A O 1
ATOM 1226 N N . LEU A 1 157 ? 15.646 1.534 -14.223 1.00 59.00 157 LEU A N 1
ATOM 1227 C CA . LEU A 1 157 ? 16.530 2.710 -14.310 1.00 59.00 157 LEU A CA 1
ATOM 1228 C C . LEU A 1 157 ? 17.842 2.489 -13.546 1.00 59.00 157 LEU A C 1
ATOM 1230 O O . LEU A 1 157 ? 18.842 3.104 -13.977 1.00 59.00 157 LEU A O 1
#

pLDDT: mean 84.53, std 10.41, range [51.78, 95.38]

Secondary structure (DSSP, 8-state):
--HHHHHHHHHHHHHHHHHHHHHHHHHHHHHHHHHS---TTTHHHHHHTS--HHHHHHHHHHHHHHHHHHHHHH-PPPPTT--HHHHHHHHHHHHHHHHHHHHHHHHHHHHHHHHHHT--HHHHHHIIIIIS--HHHHHHHHHHHHHHHHHHHHHH-

Foldseek 3Di:
DPPVVVVVLLVQLVVQLCVLQVVLVVVLQVCCCPPVVDHPVCVLVCQQVVLPLVSLVSSLVSLVVSLVVCLVVLAPDDPPPDDPVLVVVLVVVLVVSLVVQLVVQLCVPLVVSQVVVVDDSVVSCCCCCPVVVRNSVVSNSNSSNVSSNSSSVRSRD

Radius of gyration: 17.43 Å; chains: 1; bounding box: 46×24×50 Å